Protein AF-A0A9C7G7F2-F1 (afdb_monomer_lite)

Foldseek 3Di:
DPPPVVVVVVVVVVVPPPPPDVVLVVLQVQLVVLVVLLVVLLVVLLVQLVVVLPDQWADLVNLVSLLVSLVSNVVSLVSNLPRDDRPVCPVVSVLVNVLSVVLNVLSVVLNVCSVVVRHGSVSSVVSNVSSPDDRPPVVVPD

pLDDT: mean 84.43, std 18.74, range [42.22, 98.62]

Structure (mmCIF, N/CA/C/O backbone):
data_AF-A0A9C7G7F2-F1
#
_entry.id   AF-A0A9C7G7F2-F1
#
loop_
_atom_site.group_PDB
_atom_site.id
_atom_site.type_symbol
_atom_site.label_atom_id
_atom_site.label_alt_id
_atom_site.label_comp_id
_atom_site.label_asym_id
_atom_site.label_entity_id
_atom_site.label_seq_id
_atom_site.pdbx_PDB_ins_code
_atom_site.Cartn_x
_atom_site.Cartn_y
_atom_site.Cartn_z
_atom_site.occupancy
_atom_site.B_iso_or_equiv
_atom_site.auth_seq_id
_atom_site.auth_comp_id
_atom_site.auth_asym_id
_atom_site.auth_atom_id
_atom_site.pdbx_PDB_model_num
ATOM 1 N N . MET A 1 1 ? 28.974 -3.449 -59.899 1.00 46.34 1 MET A N 1
ATOM 2 C CA . MET A 1 1 ? 29.171 -4.413 -58.788 1.00 46.34 1 MET A CA 1
ATOM 3 C C . MET A 1 1 ? 30.047 -3.884 -57.632 1.00 46.34 1 MET A C 1
ATOM 5 O O . MET A 1 1 ? 30.577 -4.682 -56.881 1.00 46.34 1 MET A O 1
ATOM 9 N N . LYS A 1 2 ? 30.187 -2.560 -57.419 1.00 45.22 2 LYS A N 1
ATOM 10 C CA . LYS A 1 2 ? 30.999 -1.990 -56.312 1.00 45.22 2 LYS A CA 1
ATOM 11 C C . LYS A 1 2 ? 30.176 -1.415 -55.142 1.00 45.22 2 LYS A C 1
ATOM 13 O O . LYS A 1 2 ? 30.744 -1.030 -54.134 1.00 45.22 2 LYS A O 1
ATOM 18 N N . LYS A 1 3 ? 28.842 -1.362 -55.267 1.00 50.09 3 LYS A N 1
ATOM 19 C CA . LYS A 1 3 ? 27.941 -0.725 -54.283 1.00 50.09 3 LYS A CA 1
ATOM 20 C C . LYS A 1 3 ? 27.335 -1.691 -53.251 1.00 50.09 3 LYS A C 1
ATOM 22 O O . LYS A 1 3 ? 26.749 -1.234 -52.284 1.00 50.09 3 LYS A O 1
ATOM 27 N N . ILE A 1 4 ? 27.498 -3.006 -53.433 1.00 54.56 4 ILE A N 1
ATOM 28 C CA . ILE A 1 4 ? 26.918 -4.029 -52.536 1.00 54.56 4 ILE A CA 1
ATOM 29 C C . ILE A 1 4 ? 27.856 -4.350 -51.356 1.00 54.56 4 ILE A C 1
ATOM 31 O O . ILE A 1 4 ? 27.391 -4.690 -50.277 1.00 54.56 4 ILE A O 1
ATOM 35 N N . ILE A 1 5 ? 29.166 -4.137 -51.512 1.00 56.53 5 ILE A N 1
ATOM 36 C CA . ILE A 1 5 ? 30.173 -4.450 -50.479 1.00 56.53 5 ILE A CA 1
ATOM 37 C C . ILE A 1 5 ? 30.093 -3.486 -49.277 1.00 56.53 5 ILE A C 1
ATOM 39 O O . ILE A 1 5 ? 30.466 -3.842 -48.164 1.00 56.53 5 ILE A O 1
ATOM 43 N N . PHE A 1 6 ? 29.549 -2.279 -49.464 1.00 51.34 6 PHE A N 1
ATOM 44 C CA . PHE A 1 6 ? 29.418 -1.303 -48.376 1.00 51.34 6 PHE A CA 1
ATOM 45 C C . PHE A 1 6 ? 28.227 -1.582 -47.444 1.00 51.34 6 PHE A C 1
ATOM 47 O O . PHE A 1 6 ? 28.247 -1.165 -46.290 1.00 51.34 6 PHE A O 1
ATOM 54 N N . LEU A 1 7 ? 27.211 -2.321 -47.911 1.00 47.50 7 LEU A N 1
ATOM 55 C CA . LEU A 1 7 ? 26.033 -2.653 -47.103 1.00 47.50 7 LEU A CA 1
ATOM 56 C C . LEU A 1 7 ? 26.305 -3.825 -46.141 1.00 47.50 7 LEU A C 1
ATOM 58 O O . LEU A 1 7 ? 25.745 -3.869 -45.049 1.00 47.50 7 LEU A O 1
ATOM 62 N N . SER A 1 8 ? 27.209 -4.741 -46.509 1.00 50.00 8 SER A N 1
ATOM 63 C CA . SER A 1 8 ? 27.599 -5.882 -45.667 1.00 50.00 8 SER A CA 1
ATOM 64 C C . SER A 1 8 ? 28.549 -5.505 -44.526 1.00 50.00 8 SER A C 1
ATOM 66 O O . SER A 1 8 ? 28.586 -6.200 -43.518 1.00 50.00 8 SER A O 1
ATOM 68 N N . LEU A 1 9 ? 29.288 -4.397 -44.643 1.00 50.34 9 LEU A N 1
ATOM 69 C CA . LEU A 1 9 ? 30.167 -3.897 -43.576 1.00 50.34 9 LEU A CA 1
ATOM 70 C C . LEU A 1 9 ? 29.407 -3.140 -42.476 1.00 50.34 9 LEU A C 1
ATOM 72 O O . LEU A 1 9 ? 29.854 -3.124 -41.332 1.00 50.34 9 LEU A O 1
ATOM 76 N N . LEU A 1 10 ? 28.230 -2.580 -42.782 1.00 48.72 10 LEU A N 1
ATOM 77 C CA . LEU A 1 10 ? 27.394 -1.900 -41.785 1.00 48.72 10 LEU A CA 1
ATOM 78 C C . LEU A 1 10 ? 26.671 -2.886 -40.847 1.00 48.72 10 LEU A C 1
ATOM 80 O O . LEU A 1 10 ? 26.392 -2.553 -39.700 1.00 48.72 10 LEU A O 1
ATOM 84 N N . PHE A 1 11 ? 26.421 -4.116 -41.310 1.00 49.53 11 PHE A N 1
ATOM 85 C CA . PHE A 1 11 ? 25.792 -5.173 -40.508 1.00 49.53 11 PHE A CA 1
ATOM 86 C C . PHE A 1 11 ? 26.748 -5.828 -39.499 1.00 49.53 11 PHE A C 1
ATOM 88 O O . PHE A 1 11 ? 26.304 -6.301 -38.458 1.00 49.53 11 PHE A O 1
ATOM 95 N N . VAL A 1 12 ? 28.060 -5.820 -39.764 1.00 50.50 12 VAL A N 1
ATOM 96 C CA . VAL A 1 12 ? 29.063 -6.419 -38.862 1.00 50.50 12 VAL A CA 1
ATOM 97 C C . VAL A 1 12 ? 29.483 -5.448 -37.747 1.00 50.50 12 VAL A C 1
ATOM 99 O O . VAL A 1 12 ? 29.859 -5.886 -36.664 1.00 50.50 12 VAL A O 1
ATOM 102 N N . GLY A 1 13 ? 29.337 -4.131 -37.950 1.00 49.31 13 GLY A N 1
ATOM 103 C CA . GLY A 1 13 ? 29.603 -3.125 -36.911 1.00 49.31 13 GLY A CA 1
ATOM 104 C C . GLY A 1 13 ? 28.594 -3.128 -35.753 1.00 49.31 13 GLY A C 1
ATOM 105 O O . GLY A 1 13 ? 28.967 -2.833 -34.622 1.00 49.31 13 GLY A O 1
ATOM 106 N N . LEU A 1 14 ? 27.340 -3.522 -36.007 1.00 50.88 14 LEU A N 1
ATOM 107 C CA . LEU A 1 14 ? 26.281 -3.618 -34.987 1.00 50.88 14 LEU A CA 1
ATOM 108 C C . LEU A 1 14 ? 26.376 -4.878 -34.110 1.00 50.88 14 LEU A C 1
ATOM 110 O O . LEU A 1 14 ? 25.750 -4.928 -33.058 1.00 50.88 14 LEU A O 1
ATOM 114 N N . LEU A 1 15 ? 27.167 -5.879 -34.510 1.00 48.78 15 LEU A N 1
ATOM 115 C CA . LEU A 1 15 ? 27.414 -7.080 -33.700 1.00 48.78 15 LEU A CA 1
ATOM 116 C C . LEU A 1 15 ? 28.637 -6.939 -32.779 1.00 48.78 15 LEU A C 1
ATOM 118 O O . LEU A 1 15 ? 28.832 -7.767 -31.896 1.00 48.78 15 LEU A O 1
ATOM 122 N N . LEU A 1 16 ? 29.445 -5.887 -32.957 1.00 46.09 16 LEU A N 1
ATOM 123 C CA . LEU A 1 16 ? 30.615 -5.596 -32.119 1.00 46.09 16 LEU A CA 1
ATOM 124 C C . LEU A 1 16 ? 30.343 -4.542 -31.035 1.00 46.09 16 LEU A C 1
ATOM 126 O O . LEU A 1 16 ? 31.210 -4.292 -30.200 1.00 46.09 16 LEU A O 1
ATOM 130 N N . THR A 1 17 ? 29.134 -3.977 -30.959 1.00 53.41 17 THR A N 1
ATOM 131 C CA . THR A 1 17 ? 28.669 -3.249 -29.766 1.00 53.41 17 THR A CA 1
ATOM 132 C C . THR A 1 17 ? 28.208 -4.239 -28.693 1.00 53.41 17 THR A C 1
ATOM 134 O O . THR A 1 17 ? 27.061 -4.217 -28.254 1.00 53.41 17 THR A O 1
ATOM 137 N N . GLY A 1 18 ? 29.107 -5.128 -28.266 1.00 47.03 18 GLY A N 1
ATOM 138 C CA . GLY A 1 18 ? 28.912 -6.091 -27.176 1.00 47.03 18 GLY A CA 1
ATOM 139 C C . GLY A 1 18 ? 28.890 -5.456 -25.778 1.00 47.03 18 GLY A C 1
ATOM 140 O O . GLY A 1 18 ? 29.373 -6.059 -24.831 1.00 47.03 18 GLY A O 1
ATOM 141 N N . CYS A 1 19 ? 28.349 -4.243 -25.636 1.00 52.06 19 CYS A N 1
ATOM 142 C CA . CYS A 1 19 ? 28.287 -3.501 -24.369 1.00 52.06 19 CYS A CA 1
ATOM 143 C C . CYS A 1 19 ? 26.864 -3.383 -23.791 1.00 52.06 19 CYS A C 1
ATOM 145 O O . CYS A 1 19 ? 26.608 -2.444 -23.045 1.00 52.06 19 CYS A O 1
ATOM 147 N N . SER A 1 20 ? 25.914 -4.265 -24.134 1.00 53.16 20 SER A N 1
ATOM 148 C CA . SER A 1 20 ? 24.513 -4.053 -23.716 1.00 53.16 20 SER A CA 1
ATOM 149 C C . SER A 1 20 ? 23.782 -5.236 -23.075 1.00 53.16 20 SER A C 1
ATOM 151 O O . SER A 1 20 ? 22.714 -5.000 -22.516 1.00 53.16 20 SER A O 1
ATOM 153 N N . GLU A 1 21 ? 24.282 -6.474 -23.102 1.00 52.38 21 GLU A N 1
ATOM 154 C CA . GLU A 1 21 ? 23.533 -7.601 -22.508 1.00 52.38 21 GLU A CA 1
ATOM 155 C C . GLU A 1 21 ? 23.641 -7.662 -20.977 1.00 52.38 21 GLU A C 1
ATOM 157 O O . GLU A 1 21 ? 22.618 -7.802 -20.308 1.00 52.38 21 GLU A O 1
ATOM 162 N N . GLU A 1 22 ? 24.828 -7.467 -20.393 1.00 54.22 22 GLU A N 1
ATOM 163 C CA . GLU A 1 22 ? 24.994 -7.471 -18.926 1.00 54.22 22 GLU A CA 1
ATOM 164 C C . GLU A 1 22 ? 24.251 -6.315 -18.241 1.00 54.22 22 GLU A C 1
ATOM 166 O O . GLU A 1 22 ? 23.660 -6.488 -17.175 1.00 54.22 22 GLU A O 1
ATOM 171 N N . THR A 1 23 ? 24.220 -5.136 -18.865 1.00 59.12 23 THR A N 1
ATOM 172 C CA . THR A 1 23 ? 23.542 -3.950 -18.322 1.00 59.12 23 THR A CA 1
ATOM 173 C C . THR A 1 23 ? 22.026 -4.001 -18.501 1.00 59.12 23 THR A C 1
ATOM 175 O O . THR A 1 23 ? 21.297 -3.485 -17.659 1.00 59.12 23 THR A O 1
ATOM 178 N N . LEU A 1 24 ? 21.521 -4.611 -19.580 1.00 61.62 24 LEU A N 1
ATOM 179 C CA . LEU A 1 24 ? 20.078 -4.818 -19.750 1.00 61.62 24 LEU A CA 1
ATOM 180 C C . LEU A 1 24 ? 19.554 -5.898 -18.804 1.00 61.62 24 LEU A C 1
ATOM 182 O O . LEU A 1 24 ? 18.471 -5.730 -18.247 1.00 61.62 24 LEU A O 1
ATOM 186 N N . LYS A 1 25 ? 20.324 -6.974 -18.598 1.00 70.00 25 LYS A N 1
ATOM 187 C CA . LYS A 1 25 ? 19.959 -8.047 -17.671 1.00 70.00 25 LYS A CA 1
ATOM 188 C C . LYS A 1 25 ? 19.892 -7.536 -16.231 1.00 70.00 25 LYS A C 1
ATOM 190 O O . LYS A 1 25 ? 18.888 -7.775 -15.573 1.00 70.00 25 LYS A O 1
ATOM 195 N N . SER A 1 26 ? 20.876 -6.746 -15.790 1.00 76.50 26 SER A N 1
ATOM 196 C CA . SER A 1 26 ? 20.882 -6.182 -14.432 1.00 76.50 26 SER A CA 1
ATOM 197 C C . SER A 1 26 ? 19.768 -5.158 -14.187 1.00 76.50 26 SER A C 1
ATOM 199 O O . SER A 1 26 ? 19.153 -5.183 -13.127 1.00 76.50 26 SER A O 1
ATOM 201 N N . LYS A 1 27 ? 19.443 -4.298 -15.167 1.00 79.81 27 LYS A N 1
ATOM 202 C CA . LYS A 1 27 ? 18.286 -3.384 -15.072 1.00 79.81 27 LYS A CA 1
ATOM 203 C C . LYS A 1 27 ? 16.958 -4.133 -15.046 1.00 79.81 27 LYS A C 1
ATOM 205 O O . LYS A 1 27 ? 16.066 -3.780 -14.288 1.00 79.81 27 LYS A O 1
ATOM 210 N N . SER A 1 28 ? 16.816 -5.166 -15.877 1.00 83.19 28 SER A N 1
ATOM 211 C CA . SER A 1 28 ? 15.602 -5.984 -15.891 1.00 83.19 28 SER A CA 1
ATOM 212 C C . SER A 1 28 ? 15.410 -6.740 -14.580 1.00 83.19 28 SER A C 1
ATOM 214 O O . SER A 1 28 ? 14.277 -6.881 -14.138 1.00 83.19 28 SER A O 1
ATOM 216 N N . GLU A 1 29 ? 16.495 -7.229 -13.981 1.00 86.81 29 GLU A N 1
ATOM 217 C CA . GLU A 1 29 ? 16.470 -7.946 -12.708 1.00 86.81 29 GLU A CA 1
ATOM 218 C C . GLU A 1 29 ? 16.080 -7.018 -11.557 1.00 86.81 29 GLU A C 1
ATOM 220 O O . GLU A 1 29 ? 15.113 -7.309 -10.863 1.00 86.81 29 GLU A O 1
ATOM 225 N N . LYS A 1 30 ? 16.731 -5.854 -11.426 1.00 88.12 30 LYS A N 1
ATOM 226 C CA . LYS A 1 30 ? 16.351 -4.847 -10.422 1.00 88.12 30 LYS A CA 1
ATOM 227 C C . LYS A 1 30 ? 14.909 -4.385 -10.580 1.00 88.12 30 LYS A C 1
ATOM 229 O O . LYS A 1 30 ? 14.151 -4.418 -9.625 1.00 88.12 30 LYS A O 1
ATOM 234 N N . PHE A 1 31 ? 14.498 -4.046 -11.801 1.00 88.81 31 PHE A N 1
ATOM 235 C CA . PHE A 1 31 ? 13.118 -3.648 -12.065 1.00 88.81 31 PHE A CA 1
ATOM 236 C C . PHE A 1 31 ? 12.101 -4.745 -11.704 1.00 88.81 31 PHE A C 1
ATOM 238 O O . PHE A 1 31 ? 11.011 -4.422 -11.240 1.00 88.81 31 PHE A O 1
ATOM 245 N N . SER A 1 32 ? 12.440 -6.026 -11.907 1.00 90.00 32 SER A N 1
ATOM 246 C CA . SER A 1 32 ? 11.589 -7.147 -11.478 1.00 90.00 32 SER A CA 1
ATOM 247 C C . SER A 1 32 ? 11.516 -7.238 -9.958 1.00 90.00 32 SER A C 1
ATOM 249 O O . SER A 1 32 ? 10.421 -7.366 -9.429 1.00 90.00 32 SER A O 1
ATOM 251 N N . ILE A 1 33 ? 12.655 -7.108 -9.269 1.00 92.12 33 ILE A N 1
ATOM 252 C CA . ILE A 1 33 ? 12.731 -7.142 -7.803 1.00 92.12 33 ILE A CA 1
ATOM 253 C C . ILE A 1 33 ? 11.859 -6.041 -7.194 1.00 92.12 33 ILE A C 1
ATOM 255 O O . ILE A 1 33 ? 11.033 -6.339 -6.341 1.00 92.12 33 ILE A O 1
ATOM 259 N N . GLU A 1 34 ? 11.960 -4.800 -7.676 1.00 93.19 34 GLU A N 1
ATOM 260 C CA . GLU A 1 34 ? 11.135 -3.697 -7.159 1.00 93.19 34 GLU A CA 1
ATOM 261 C C . GLU A 1 34 ? 9.641 -3.889 -7.467 1.00 93.19 34 GLU A C 1
ATOM 263 O O . GLU A 1 34 ? 8.769 -3.539 -6.674 1.00 93.19 34 GLU A O 1
ATOM 268 N N . ALA A 1 35 ? 9.312 -4.468 -8.627 1.00 92.50 35 ALA A N 1
ATOM 269 C CA . ALA A 1 35 ? 7.926 -4.777 -8.973 1.00 92.50 35 ALA A CA 1
ATOM 270 C C . ALA A 1 35 ? 7.339 -5.884 -8.080 1.00 92.50 35 ALA A C 1
ATOM 272 O O . ALA A 1 35 ? 6.177 -5.795 -7.678 1.00 92.50 35 ALA A O 1
ATOM 273 N N . GLU A 1 36 ? 8.133 -6.916 -7.788 1.00 92.62 36 GLU A N 1
ATOM 274 C CA . GLU A 1 36 ? 7.780 -8.010 -6.881 1.00 92.62 36 GLU A CA 1
ATOM 275 C C . GLU A 1 36 ? 7.642 -7.498 -5.445 1.00 92.62 36 GLU A C 1
ATOM 277 O O . GLU A 1 36 ? 6.605 -7.732 -4.831 1.00 92.62 36 GLU A O 1
ATOM 282 N N . SER A 1 37 ? 8.602 -6.705 -4.959 1.00 94.62 37 SER A N 1
ATOM 283 C CA . SER A 1 37 ? 8.582 -6.103 -3.618 1.00 94.62 37 SER A CA 1
ATOM 284 C C . SER A 1 37 ? 7.345 -5.229 -3.394 1.00 94.62 37 SER A C 1
ATOM 286 O O . SER A 1 37 ? 6.631 -5.375 -2.395 1.00 94.62 37 SER A O 1
ATOM 288 N N . LEU A 1 38 ? 7.000 -4.390 -4.379 1.00 95.31 38 LEU A N 1
ATOM 289 C CA . LEU A 1 38 ? 5.769 -3.605 -4.344 1.00 95.31 38 LEU A CA 1
ATOM 290 C C . LEU A 1 38 ? 4.522 -4.504 -4.311 1.00 95.31 38 LEU A C 1
ATOM 292 O O . LEU A 1 38 ? 3.581 -4.226 -3.565 1.00 95.31 38 LEU A O 1
ATOM 296 N N . GLY A 1 39 ? 4.495 -5.571 -5.114 1.00 93.69 39 GLY A N 1
ATOM 297 C CA . GLY A 1 39 ? 3.395 -6.539 -5.139 1.00 93.69 39 GLY A CA 1
ATOM 298 C C . GLY A 1 39 ? 3.202 -7.249 -3.797 1.00 93.69 39 GLY A C 1
ATOM 299 O O . GLY A 1 39 ? 2.088 -7.282 -3.269 1.00 93.69 39 GLY A O 1
ATOM 300 N N . ASP A 1 40 ? 4.290 -7.742 -3.215 1.00 95.06 40 ASP A N 1
ATOM 301 C CA . ASP A 1 40 ? 4.299 -8.412 -1.916 1.00 95.06 40 ASP A CA 1
ATOM 302 C C . ASP A 1 40 ? 3.855 -7.461 -0.803 1.00 95.06 40 ASP A C 1
ATOM 304 O O . ASP A 1 40 ? 3.006 -7.810 0.021 1.00 95.06 40 ASP A O 1
ATOM 308 N N . THR A 1 41 ? 4.343 -6.219 -0.817 1.00 96.06 41 THR A N 1
ATOM 309 C CA . THR A 1 41 ? 3.945 -5.202 0.161 1.00 96.06 41 THR A CA 1
ATOM 310 C C . THR A 1 41 ? 2.463 -4.859 0.047 1.00 96.06 41 THR A C 1
ATOM 312 O O . THR A 1 41 ? 1.782 -4.726 1.065 1.00 96.06 41 THR A O 1
ATOM 315 N N . VAL A 1 42 ? 1.912 -4.778 -1.169 1.00 95.62 42 VAL A N 1
ATOM 316 C CA . VAL A 1 42 ? 0.465 -4.599 -1.366 1.00 95.62 42 VAL A CA 1
ATOM 317 C C . VAL A 1 42 ? -0.330 -5.734 -0.716 1.00 95.62 42 VAL A C 1
ATOM 319 O O . VAL A 1 42 ? -1.313 -5.460 -0.020 1.00 95.62 42 VAL A O 1
ATOM 322 N N . GLU A 1 43 ? 0.076 -6.992 -0.902 1.00 95.94 43 GLU A N 1
ATOM 323 C CA . GLU A 1 43 ? -0.612 -8.136 -0.291 1.00 95.94 43 GLU A CA 1
ATOM 324 C C . GLU A 1 43 ? -0.458 -8.155 1.236 1.00 95.94 43 GLU A C 1
ATOM 326 O O . GLU A 1 43 ? -1.457 -8.303 1.942 1.00 95.94 43 GLU A O 1
ATOM 331 N N . ILE A 1 44 ? 0.740 -7.884 1.765 1.00 96.56 44 ILE A N 1
ATOM 332 C CA . ILE A 1 44 ? 0.987 -7.770 3.212 1.00 96.56 44 ILE A CA 1
ATOM 333 C C . ILE A 1 44 ? 0.091 -6.699 3.836 1.00 96.56 44 ILE A C 1
ATOM 335 O O . ILE A 1 44 ? -0.540 -6.943 4.870 1.00 96.56 44 ILE A O 1
ATOM 339 N N . VAL A 1 45 ? -0.009 -5.521 3.214 1.00 97.19 45 VAL A N 1
ATOM 340 C CA . VAL A 1 45 ? -0.856 -4.429 3.710 1.00 97.19 45 VAL A CA 1
ATOM 341 C C . VAL A 1 45 ? -2.326 -4.832 3.671 1.00 97.19 45 VAL A C 1
ATOM 343 O O . VAL A 1 45 ? -3.056 -4.594 4.640 1.00 97.19 45 VAL A O 1
ATOM 346 N N . LYS A 1 46 ? -2.779 -5.474 2.586 1.00 96.56 46 LYS A N 1
ATOM 347 C CA . LYS A 1 46 ? -4.155 -5.976 2.482 1.00 96.56 46 LYS A CA 1
ATOM 348 C C . LYS A 1 46 ? -4.456 -6.962 3.602 1.00 96.56 46 LYS A C 1
ATOM 350 O O . LYS A 1 46 ? -5.438 -6.771 4.317 1.00 96.56 46 LYS A O 1
ATOM 355 N N . ASP A 1 47 ? -3.620 -7.973 3.788 1.00 97.19 47 ASP A N 1
ATOM 356 C CA . ASP A 1 47 ? -3.824 -9.007 4.802 1.00 97.19 47 ASP A CA 1
ATOM 357 C C . ASP A 1 47 ? -3.747 -8.450 6.225 1.00 97.19 47 ASP A C 1
ATOM 359 O O . ASP A 1 47 ? -4.542 -8.835 7.086 1.00 97.19 47 ASP A O 1
ATOM 363 N N . THR A 1 48 ? -2.867 -7.477 6.460 1.00 97.88 48 THR A N 1
ATOM 364 C CA . THR A 1 48 ? -2.717 -6.814 7.759 1.00 97.88 48 THR A CA 1
ATOM 365 C C . THR A 1 48 ? -3.921 -5.937 8.109 1.00 97.88 48 THR A C 1
ATOM 367 O O . THR A 1 48 ? -4.377 -5.942 9.256 1.00 97.88 48 THR A O 1
ATOM 370 N N . LEU A 1 49 ? -4.474 -5.191 7.146 1.00 97.88 49 LEU A N 1
ATOM 371 C CA . LEU A 1 49 ? -5.564 -4.241 7.405 1.00 97.88 49 LEU A CA 1
ATOM 372 C C . LEU A 1 49 ? -6.964 -4.853 7.262 1.00 97.88 49 LEU A C 1
ATOM 374 O O . LEU A 1 49 ? -7.909 -4.374 7.890 1.00 97.88 49 LEU A O 1
ATOM 378 N N . LYS A 1 50 ? -7.126 -5.940 6.502 1.00 97.56 50 LYS A N 1
ATOM 379 C CA . LYS A 1 50 ? -8.419 -6.613 6.281 1.00 97.56 50 LYS A CA 1
ATOM 380 C C . LYS A 1 50 ? -9.166 -7.013 7.561 1.00 97.56 50 LYS A C 1
ATOM 382 O O . LYS A 1 50 ? -10.384 -6.823 7.611 1.00 97.56 50 LYS A O 1
ATOM 387 N N . PRO A 1 51 ? -8.519 -7.504 8.634 1.00 97.75 51 PRO A N 1
ATOM 388 C CA . PRO A 1 51 ? -9.206 -7.771 9.897 1.00 97.75 51 PRO A CA 1
ATOM 389 C C . PRO A 1 51 ? -9.872 -6.530 10.514 1.00 97.75 51 PRO A C 1
ATOM 391 O O . PRO A 1 51 ? -10.878 -6.667 11.215 1.00 97.75 51 PRO A O 1
ATOM 394 N N . LEU A 1 52 ? -9.355 -5.325 10.243 1.00 97.69 52 LEU A N 1
ATOM 395 C CA . LEU A 1 52 ? -9.889 -4.074 10.788 1.00 97.69 52 LEU A CA 1
ATOM 396 C C . LEU A 1 52 ? -11.254 -3.702 10.190 1.00 97.69 52 LEU A C 1
ATOM 398 O O . LEU A 1 52 ? -12.030 -3.011 10.846 1.00 97.69 52 LEU A O 1
ATOM 402 N N . GLU A 1 53 ? -11.606 -4.212 9.004 1.00 95.25 53 GLU A N 1
ATOM 403 C CA . GLU A 1 53 ? -12.921 -3.975 8.384 1.00 95.25 53 GLU A CA 1
ATOM 404 C C . GLU A 1 53 ? -14.093 -4.528 9.198 1.00 95.25 53 GLU A C 1
ATOM 406 O O . GLU A 1 53 ? -15.225 -4.059 9.061 1.00 95.25 53 GLU A O 1
ATOM 411 N N . LYS A 1 54 ? -13.831 -5.552 10.019 1.00 95.38 54 LYS A N 1
ATOM 412 C CA . LYS A 1 54 ? -14.841 -6.218 10.850 1.00 95.38 54 LYS A CA 1
ATOM 413 C C . LYS A 1 54 ? -15.032 -5.536 12.203 1.00 95.38 54 LYS A C 1
ATOM 415 O O . LYS A 1 54 ? -15.939 -5.910 12.945 1.00 95.38 54 LYS A O 1
ATOM 420 N N . LYS A 1 55 ? -14.178 -4.571 12.552 1.00 95.88 55 LYS A N 1
ATOM 421 C CA . LYS A 1 55 ? -14.289 -3.835 13.811 1.00 95.88 55 LYS A CA 1
ATOM 422 C C . LYS A 1 55 ? -15.421 -2.814 13.728 1.00 95.88 55 LYS A C 1
ATOM 424 O O . LYS A 1 55 ? -15.723 -2.286 12.663 1.00 95.88 55 LYS A O 1
ATOM 429 N N . HIS A 1 56 ? -16.034 -2.509 14.870 1.00 92.94 56 HIS A N 1
ATOM 430 C CA . HIS A 1 56 ? -16.991 -1.404 14.958 1.00 92.94 56 HIS A CA 1
ATOM 431 C C . HIS A 1 56 ? -16.265 -0.049 15.017 1.00 92.94 56 HIS A C 1
ATOM 433 O O . HIS A 1 56 ? -16.685 0.918 14.378 1.00 92.94 56 HIS A O 1
ATOM 439 N N . THR A 1 57 ? -15.172 0.016 15.774 1.00 95.44 57 THR A N 1
ATOM 440 C CA . THR A 1 57 ? -14.346 1.209 15.978 1.00 95.44 57 THR A CA 1
ATOM 441 C C . THR A 1 57 ? -12.867 0.841 15.882 1.00 95.44 57 THR A C 1
ATOM 443 O O . THR A 1 57 ? -12.492 -0.317 16.077 1.00 95.44 57 THR A O 1
ATOM 446 N N . LEU A 1 58 ? -12.033 1.826 15.549 1.00 97.75 58 LEU A N 1
ATOM 447 C CA . LEU A 1 58 ? -10.583 1.674 15.467 1.00 97.75 58 LEU A CA 1
ATOM 448 C C . LEU A 1 58 ? -9.952 2.197 16.757 1.00 97.75 58 LEU A C 1
ATOM 450 O O . LEU A 1 58 ? -10.248 3.312 17.187 1.00 97.75 58 LEU A O 1
ATOM 454 N N . SER A 1 59 ? -9.114 1.375 17.384 1.00 98.19 59 SER A N 1
ATOM 455 C CA . SER A 1 59 ? -8.310 1.778 18.542 1.00 98.19 59 SER A CA 1
ATOM 456 C C . SER A 1 59 ? -7.108 2.623 18.110 1.00 98.19 59 SER A C 1
ATOM 458 O O . SER A 1 59 ? -6.734 2.577 16.943 1.00 98.19 59 SER A O 1
ATOM 460 N N . LEU A 1 60 ? -6.449 3.325 19.039 1.00 98.06 60 LEU A N 1
ATOM 461 C CA . LEU A 1 60 ? -5.198 4.053 18.750 1.00 98.06 60 LEU A CA 1
ATOM 462 C C . LEU A 1 60 ? -4.138 3.142 18.107 1.00 98.06 60 LEU A C 1
ATOM 464 O O . LEU A 1 60 ? -3.533 3.496 17.107 1.00 98.06 60 LEU A O 1
ATOM 468 N N . LYS A 1 61 ? -4.015 1.899 18.591 1.00 98.38 61 LYS A N 1
ATOM 469 C CA . LYS A 1 61 ? -3.120 0.897 17.993 1.00 98.38 61 LYS A CA 1
ATOM 470 C C . LYS A 1 61 ? -3.488 0.559 16.543 1.00 98.38 61 LYS A C 1
ATOM 472 O O . LYS A 1 61 ? -2.611 0.249 15.745 1.00 98.38 61 LYS A O 1
ATOM 477 N N . ASP A 1 62 ? -4.777 0.583 16.205 1.00 98.56 62 ASP A N 1
ATOM 478 C CA . ASP A 1 62 ? -5.216 0.383 14.823 1.00 98.56 62 ASP A CA 1
ATOM 479 C C . ASP A 1 62 ? -4.890 1.603 13.954 1.00 98.56 62 ASP A C 1
ATOM 481 O O . ASP A 1 62 ? -4.535 1.424 12.795 1.00 98.56 62 ASP A O 1
ATOM 485 N N . GLN A 1 63 ? -4.982 2.820 14.504 1.00 98.44 63 GLN A N 1
ATOM 486 C CA . GLN A 1 63 ? -4.572 4.049 13.816 1.00 98.44 63 GLN A CA 1
ATOM 487 C C . GLN A 1 63 ? -3.076 4.004 13.485 1.00 98.44 63 GLN A C 1
ATOM 489 O O . GLN A 1 63 ? -2.713 4.142 12.319 1.00 98.44 63 GLN A O 1
ATOM 494 N N . ASP A 1 64 ? -2.229 3.698 14.473 1.00 98.56 64 ASP A N 1
ATOM 495 C CA . ASP A 1 64 ? -0.781 3.545 14.282 1.00 98.56 64 ASP A CA 1
ATOM 496 C C . ASP A 1 64 ? -0.460 2.478 13.231 1.00 98.56 64 ASP A C 1
ATOM 498 O O . ASP A 1 64 ? 0.358 2.698 12.340 1.00 98.56 64 ASP A O 1
ATOM 502 N N . LEU A 1 65 ? -1.156 1.336 13.280 1.00 98.44 65 LEU A N 1
ATOM 503 C CA . LEU A 1 65 ? -0.978 0.274 12.295 1.00 98.44 65 LEU A CA 1
ATOM 504 C C . LEU A 1 65 ? -1.300 0.757 10.874 1.00 98.44 65 LEU A C 1
ATOM 506 O O . LEU A 1 65 ? -0.543 0.465 9.954 1.00 98.44 65 LEU A O 1
ATOM 510 N N . ILE A 1 66 ? -2.390 1.507 10.682 1.00 98.31 66 ILE A N 1
ATOM 511 C CA . ILE A 1 66 ? -2.732 2.091 9.374 1.00 98.31 66 ILE A CA 1
ATOM 512 C C . ILE A 1 66 ? -1.615 3.018 8.895 1.00 98.31 66 ILE A C 1
ATOM 514 O O . ILE A 1 66 ? -1.234 2.942 7.728 1.00 98.31 66 ILE A O 1
ATOM 518 N N . VAL A 1 67 ? -1.086 3.870 9.779 1.00 98.62 67 VAL A N 1
ATOM 519 C CA . VAL A 1 67 ? 0.003 4.795 9.442 1.00 98.62 67 VAL A CA 1
ATOM 520 C C . VAL A 1 67 ? 1.226 4.026 8.960 1.00 98.62 67 VAL A C 1
ATOM 522 O O . VAL A 1 67 ? 1.662 4.254 7.834 1.00 98.62 67 VAL A O 1
ATOM 525 N N . THR A 1 68 ? 1.714 3.066 9.749 1.00 98.56 68 THR A N 1
ATOM 526 C CA . THR A 1 68 ? 2.895 2.264 9.399 1.00 98.56 68 THR A CA 1
ATOM 527 C C . THR A 1 68 ? 2.707 1.507 8.087 1.00 98.56 68 THR A C 1
ATOM 529 O O . THR A 1 68 ? 3.589 1.515 7.236 1.00 98.56 68 THR A O 1
ATOM 532 N N . GLN A 1 69 ? 1.551 0.870 7.884 1.00 98.31 69 GLN A N 1
ATOM 533 C CA . GLN A 1 69 ? 1.306 0.094 6.667 1.00 98.31 69 GLN A CA 1
ATOM 534 C C . GLN A 1 69 ? 1.235 0.980 5.415 1.00 98.31 69 GLN A C 1
ATOM 536 O O . GLN A 1 69 ? 1.737 0.594 4.361 1.00 98.31 69 GLN A O 1
ATOM 541 N N . ILE A 1 70 ? 0.646 2.177 5.515 1.00 98.31 70 ILE A N 1
ATOM 542 C CA . ILE A 1 70 ? 0.630 3.125 4.394 1.00 98.31 70 ILE A CA 1
ATOM 543 C C . ILE A 1 70 ? 2.026 3.706 4.140 1.00 98.31 70 ILE A C 1
ATOM 545 O O . ILE A 1 70 ? 2.369 3.931 2.982 1.00 98.31 70 ILE A O 1
ATOM 549 N N . GLU A 1 71 ? 2.831 3.950 5.176 1.00 98.12 71 GLU A N 1
ATOM 550 C CA . GLU A 1 71 ? 4.210 4.434 5.020 1.00 98.12 71 GLU A CA 1
ATOM 551 C C . GLU A 1 71 ? 5.082 3.427 4.286 1.00 98.12 71 GLU A C 1
ATOM 553 O O . GLU A 1 71 ? 5.623 3.785 3.242 1.00 98.12 71 GLU A O 1
ATOM 558 N N . ASN A 1 72 ? 5.100 2.173 4.742 1.00 96.69 72 ASN A N 1
ATOM 559 C CA . ASN A 1 72 ? 5.847 1.100 4.087 1.00 96.69 72 ASN A CA 1
ATOM 560 C C . ASN A 1 72 ? 5.431 0.950 2.617 1.00 96.69 72 ASN A C 1
ATOM 562 O O . ASN A 1 72 ? 6.265 0.897 1.725 1.00 96.69 72 ASN A O 1
ATOM 566 N N . LEU A 1 73 ? 4.125 0.956 2.336 1.00 97.75 73 LEU A N 1
ATOM 567 C CA . LEU A 1 73 ? 3.647 0.872 0.959 1.00 97.75 73 LEU A CA 1
ATOM 568 C C . LEU A 1 73 ? 4.056 2.082 0.110 1.00 97.75 73 LEU A C 1
ATOM 570 O O . LEU A 1 73 ? 4.329 1.939 -1.077 1.00 97.75 73 LEU A O 1
ATOM 574 N N . THR A 1 74 ? 4.049 3.282 0.687 1.00 97.19 74 THR A N 1
ATOM 575 C CA . THR A 1 74 ? 4.421 4.502 -0.041 1.00 97.19 74 THR A CA 1
ATOM 576 C C . THR A 1 74 ? 5.914 4.514 -0.367 1.00 97.19 74 THR A C 1
ATOM 578 O O . THR A 1 74 ? 6.286 4.978 -1.442 1.00 97.19 74 THR A O 1
ATOM 581 N N . GLU A 1 75 ? 6.751 3.989 0.528 1.00 97.06 75 GLU A N 1
ATOM 582 C CA . GLU A 1 75 ? 8.186 3.784 0.301 1.00 97.06 75 GLU A CA 1
ATOM 583 C C . GLU A 1 75 ? 8.422 2.846 -0.891 1.00 97.06 75 GLU A C 1
ATOM 585 O O . GLU A 1 75 ? 8.981 3.280 -1.892 1.00 97.06 75 GLU A O 1
ATOM 59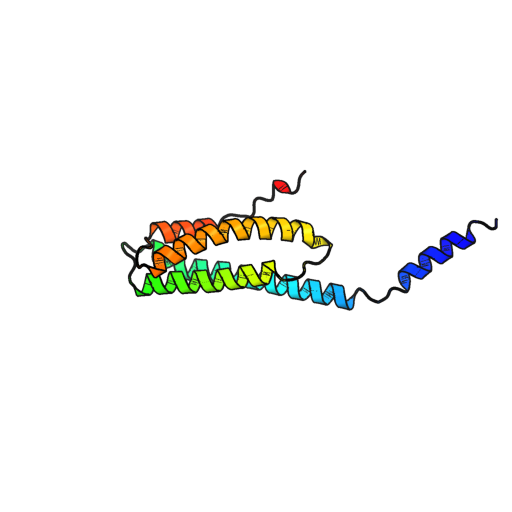0 N N . GLU A 1 76 ? 7.821 1.657 -0.889 1.00 96.75 76 GLU A N 1
ATOM 591 C CA . GLU A 1 76 ? 7.933 0.694 -2.001 1.00 96.75 76 GLU A CA 1
ATOM 592 C C . GLU A 1 76 ? 7.364 1.240 -3.325 1.00 96.75 76 GLU A C 1
ATOM 594 O O . GLU A 1 76 ? 7.877 0.989 -4.419 1.00 96.75 76 GLU A O 1
ATOM 599 N N . MET A 1 77 ? 6.295 2.047 -3.262 1.00 96.69 77 MET A N 1
ATOM 600 C CA . MET A 1 77 ? 5.804 2.765 -4.441 1.00 96.69 77 MET A CA 1
ATOM 601 C C . MET A 1 77 ? 6.853 3.745 -4.977 1.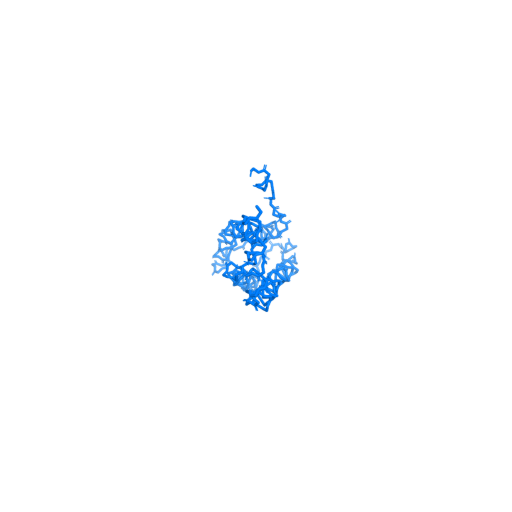00 96.69 77 MET A C 1
ATOM 603 O O . MET A 1 77 ? 6.939 3.919 -6.195 1.00 96.69 77 MET A O 1
ATOM 607 N N . ASN A 1 78 ? 7.596 4.431 -4.106 1.00 96.69 78 ASN A N 1
ATOM 608 C CA . ASN A 1 78 ? 8.663 5.351 -4.496 1.00 96.69 78 ASN A CA 1
ATOM 609 C C . ASN A 1 78 ? 9.834 4.610 -5.128 1.00 96.69 78 ASN A C 1
ATOM 611 O O . ASN A 1 78 ? 10.227 4.988 -6.233 1.00 96.69 78 ASN A O 1
ATOM 615 N N . ASP A 1 79 ? 10.280 3.516 -4.526 1.00 95.88 79 ASP A N 1
ATOM 616 C CA . ASP A 1 79 ? 11.394 2.719 -5.040 1.00 95.88 79 ASP A CA 1
ATOM 617 C C . ASP A 1 79 ? 11.088 2.188 -6.451 1.00 95.88 79 ASP A C 1
ATOM 619 O O . ASP A 1 79 ? 11.825 2.455 -7.410 1.00 95.88 79 ASP A O 1
ATOM 623 N N . PHE A 1 80 ? 9.894 1.620 -6.663 1.00 95.12 80 PHE A N 1
ATOM 624 C CA . PHE A 1 80 ? 9.439 1.226 -8.002 1.00 95.12 80 PHE A CA 1
ATOM 625 C C . PHE A 1 80 ? 9.353 2.410 -8.991 1.00 95.12 80 PHE A C 1
ATOM 627 O O . PHE A 1 80 ? 9.673 2.292 -10.186 1.00 95.12 80 PHE A O 1
ATOM 634 N N . LYS A 1 81 ? 8.884 3.583 -8.534 1.00 94.75 81 LYS A N 1
ATOM 635 C CA . LYS A 1 81 ? 8.789 4.795 -9.371 1.00 94.75 81 LYS A CA 1
ATOM 636 C C . LYS A 1 81 ? 10.170 5.302 -9.783 1.00 94.75 81 LYS A C 1
ATOM 638 O O . LYS A 1 81 ? 10.289 5.800 -10.909 1.00 94.75 81 LYS A O 1
ATOM 643 N N . GLU A 1 82 ? 11.194 5.130 -8.960 1.00 95.44 82 GLU A N 1
ATOM 644 C CA . GLU A 1 82 ? 12.565 5.563 -9.236 1.00 95.44 82 GLU A CA 1
ATOM 645 C C . GLU A 1 82 ? 13.345 4.555 -10.099 1.00 95.44 82 GLU A C 1
ATOM 647 O O . GLU A 1 82 ? 14.075 4.974 -11.000 1.00 95.44 82 GLU A O 1
ATOM 652 N N . GLU A 1 83 ? 13.089 3.249 -9.964 1.00 93.81 83 GLU A N 1
ATOM 653 C CA . GLU A 1 83 ? 13.898 2.192 -10.602 1.00 93.81 83 GLU A CA 1
ATOM 654 C C . GLU A 1 83 ? 13.853 2.173 -12.143 1.00 93.81 83 GLU A C 1
ATOM 656 O O . GLU A 1 83 ? 12.796 2.226 -12.772 1.00 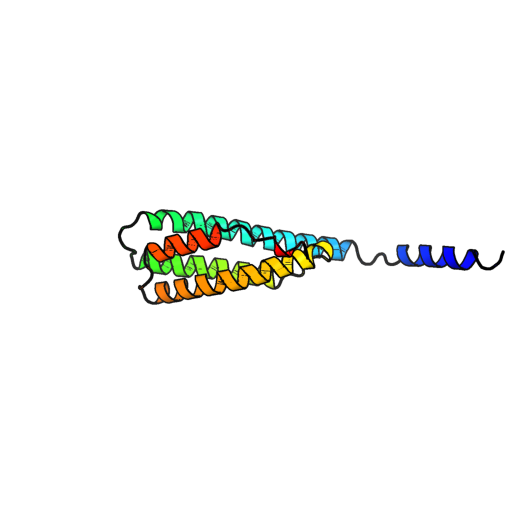93.81 83 GLU A O 1
ATOM 661 N N . GLU A 1 84 ? 14.987 2.052 -12.830 1.00 90.56 84 GLU A N 1
ATOM 662 C CA . GLU A 1 84 ? 15.001 2.184 -14.290 1.00 90.56 84 GLU A CA 1
ATOM 663 C C . GLU A 1 84 ? 14.340 0.990 -15.010 1.00 90.56 84 GLU A C 1
ATOM 665 O O . GLU A 1 84 ? 14.884 -0.107 -15.083 1.00 90.56 84 GLU A O 1
ATOM 670 N N . ALA A 1 85 ? 13.196 1.224 -15.667 1.00 89.50 85 ALA A N 1
ATOM 671 C CA . ALA A 1 85 ? 12.560 0.186 -16.478 1.00 89.50 85 ALA A CA 1
ATOM 672 C C . ALA A 1 85 ? 13.368 -0.145 -17.751 1.00 89.50 85 ALA A C 1
ATOM 674 O O . ALA A 1 85 ? 13.785 0.774 -18.479 1.00 89.50 85 ALA A O 1
ATOM 675 N N . PRO A 1 86 ? 13.483 -1.439 -18.121 1.00 88.00 86 PRO A N 1
ATOM 676 C CA . PRO A 1 86 ? 14.035 -1.836 -19.412 1.00 88.00 86 PRO A CA 1
ATOM 677 C C . PRO A 1 86 ? 13.198 -1.257 -20.562 1.00 88.00 86 PRO A C 1
ATOM 679 O O . PRO A 1 86 ? 12.006 -0.981 -20.409 1.00 88.00 86 PRO A O 1
ATOM 682 N N . LEU A 1 87 ? 13.808 -1.075 -21.744 1.00 82.81 87 LEU A N 1
ATOM 683 C CA . LEU A 1 87 ? 13.186 -0.379 -22.887 1.00 82.81 87 LEU A CA 1
ATOM 684 C C . LEU A 1 87 ? 11.775 -0.886 -23.223 1.00 82.81 87 LEU A C 1
ATOM 686 O O . LEU A 1 87 ? 10.881 -0.075 -23.458 1.00 82.81 87 LEU A O 1
ATOM 690 N N . LEU A 1 88 ? 11.574 -2.206 -23.185 1.00 84.62 88 LEU A N 1
ATOM 691 C CA . LEU A 1 88 ? 10.293 -2.853 -23.481 1.00 84.62 88 LEU A CA 1
ATOM 692 C C . LEU A 1 88 ? 9.203 -2.546 -22.436 1.00 84.62 88 LEU A C 1
ATOM 694 O O . LEU A 1 88 ? 8.022 -2.557 -22.769 1.00 84.62 88 LEU A O 1
ATOM 698 N N . ALA A 1 89 ? 9.581 -2.223 -21.195 1.00 88.12 89 ALA A N 1
ATOM 699 C CA . ALA A 1 89 ? 8.661 -1.969 -20.086 1.00 88.12 89 ALA A CA 1
ATOM 700 C C . ALA A 1 89 ? 8.408 -0.474 -19.813 1.00 88.12 89 ALA A C 1
ATOM 702 O O . ALA A 1 89 ? 7.532 -0.143 -19.017 1.00 88.12 89 ALA A O 1
ATOM 703 N N . LYS A 1 90 ? 9.114 0.457 -20.476 1.00 89.62 90 LYS A N 1
ATOM 704 C CA . LYS A 1 90 ? 9.006 1.906 -20.192 1.00 89.62 90 LYS A CA 1
ATOM 705 C C . LYS A 1 90 ? 7.580 2.455 -20.297 1.00 89.62 90 LYS A C 1
ATOM 707 O O . LYS A 1 90 ? 7.177 3.278 -19.476 1.00 89.62 90 LYS A O 1
ATOM 712 N N . VAL A 1 91 ? 6.808 2.010 -21.293 1.00 89.94 91 VAL A N 1
ATOM 713 C CA . VAL A 1 91 ? 5.413 2.453 -21.479 1.00 89.94 91 VAL A CA 1
ATOM 714 C C . VAL A 1 91 ? 4.519 1.919 -20.362 1.00 89.94 91 VAL A C 1
ATOM 716 O O . VAL A 1 91 ? 3.765 2.691 -19.769 1.00 89.94 91 VAL A O 1
ATOM 719 N N . ALA A 1 92 ? 4.648 0.631 -20.031 1.00 87.81 92 ALA A N 1
ATOM 720 C CA . ALA A 1 92 ? 3.914 0.013 -18.932 1.00 87.81 92 ALA A CA 1
ATOM 721 C C . ALA A 1 92 ? 4.250 0.689 -17.593 1.00 87.81 92 ALA A C 1
ATOM 723 O O . ALA A 1 92 ? 3.336 1.117 -16.888 1.00 87.81 92 ALA A O 1
ATOM 724 N N . LYS A 1 93 ? 5.543 0.914 -17.302 1.00 91.00 93 LYS A N 1
ATOM 725 C CA . LYS A 1 93 ? 5.989 1.651 -16.110 1.00 91.00 93 LYS A CA 1
ATOM 726 C C . LYS A 1 93 ? 5.358 3.041 -16.054 1.00 91.00 93 LYS A C 1
ATOM 728 O O . LYS A 1 93 ? 4.843 3.435 -15.016 1.00 91.00 93 LYS A O 1
ATOM 733 N N . LYS A 1 94 ? 5.346 3.792 -17.159 1.00 92.56 94 LYS A N 1
ATOM 734 C CA . LYS A 1 94 ? 4.758 5.143 -17.188 1.00 92.56 94 LYS A CA 1
ATOM 735 C C . LYS A 1 94 ? 3.272 5.147 -16.806 1.00 92.56 94 LYS A C 1
ATOM 737 O O . LYS A 1 94 ? 2.822 6.070 -16.127 1.00 92.56 94 LYS A O 1
ATOM 742 N N . ILE A 1 95 ? 2.513 4.144 -17.243 1.00 90.31 95 ILE A N 1
ATOM 743 C CA . ILE A 1 95 ? 1.095 3.994 -16.890 1.00 90.31 95 ILE A CA 1
ATOM 744 C C . ILE A 1 95 ? 0.955 3.605 -15.419 1.00 90.31 95 ILE A C 1
ATOM 746 O O . ILE A 1 95 ? 0.196 4.257 -14.702 1.00 90.31 95 ILE A O 1
ATOM 750 N N . ALA A 1 96 ? 1.735 2.621 -14.967 1.00 91.00 96 ALA A N 1
ATOM 751 C CA . ALA A 1 96 ? 1.761 2.191 -13.574 1.00 91.00 96 ALA A CA 1
ATOM 752 C C . ALA A 1 96 ? 2.077 3.366 -12.637 1.00 91.00 96 ALA A C 1
ATOM 754 O O . ALA A 1 96 ? 1.279 3.662 -11.760 1.00 91.00 96 ALA A O 1
ATOM 755 N N . VAL A 1 97 ? 3.146 4.129 -12.891 1.00 94.31 97 VAL A N 1
ATOM 756 C CA . VAL A 1 97 ? 3.537 5.326 -12.117 1.00 94.31 97 VAL A CA 1
ATOM 757 C C . VAL A 1 97 ? 2.403 6.351 -12.045 1.00 94.31 97 VAL A C 1
ATOM 759 O O . VAL A 1 97 ? 2.132 6.913 -10.986 1.00 94.31 97 VAL A O 1
ATOM 762 N N . LYS A 1 98 ? 1.711 6.611 -13.163 1.00 93.62 98 LYS A N 1
ATOM 763 C CA . LYS A 1 98 ? 0.587 7.558 -13.179 1.00 93.62 98 LYS A CA 1
ATOM 764 C C . LYS A 1 98 ? -0.547 7.091 -12.271 1.00 93.62 98 LYS A C 1
ATOM 766 O O . LYS A 1 98 ? -1.184 7.926 -11.633 1.00 93.62 98 LYS A O 1
ATOM 771 N N . GLU A 1 99 ? -0.816 5.794 -12.255 1.00 91.81 99 GLU A N 1
ATOM 772 C CA . GLU A 1 99 ? -1.860 5.208 -11.427 1.00 91.81 99 GLU A CA 1
ATOM 773 C C . GLU A 1 99 ? -1.442 5.133 -9.953 1.00 91.81 99 GLU A C 1
ATOM 775 O O . GLU A 1 99 ? -2.200 5.577 -9.093 1.00 91.81 99 GLU A O 1
ATOM 780 N N . LEU A 1 100 ? -0.206 4.717 -9.665 1.00 94.25 100 LEU A N 1
ATOM 781 C CA . LEU A 1 100 ? 0.386 4.731 -8.325 1.00 94.25 100 LEU A CA 1
ATOM 782 C C . LEU A 1 100 ? 0.323 6.129 -7.706 1.00 94.25 100 LEU A C 1
ATOM 784 O O . LEU A 1 100 ? -0.191 6.272 -6.606 1.00 94.25 100 LEU A O 1
ATOM 788 N N . ASN A 1 101 ? 0.683 7.181 -8.448 1.00 95.38 101 ASN A N 1
ATOM 789 C CA . ASN A 1 101 ? 0.590 8.563 -7.962 1.00 95.38 101 ASN A CA 1
ATOM 790 C C . ASN A 1 101 ? -0.844 9.004 -7.611 1.00 95.38 101 ASN A C 1
ATOM 792 O O . ASN A 1 101 ? -1.028 9.924 -6.814 1.00 95.38 101 ASN A O 1
ATOM 796 N N . LYS A 1 102 ? -1.884 8.426 -8.231 1.00 94.12 102 LYS A N 1
ATOM 797 C CA . LYS A 1 102 ? -3.273 8.705 -7.823 1.00 94.12 102 LYS A CA 1
ATOM 798 C C . LYS A 1 102 ? -3.604 7.980 -6.526 1.00 94.12 102 LYS A C 1
ATOM 800 O O . LYS A 1 102 ? -4.153 8.597 -5.620 1.00 94.12 102 LYS A O 1
ATOM 805 N N . ARG A 1 103 ? -3.257 6.693 -6.451 1.00 94.12 103 ARG A N 1
ATOM 806 C CA . ARG A 1 103 ? -3.513 5.842 -5.284 1.00 94.12 103 ARG A CA 1
ATOM 807 C C . ARG A 1 103 ? -2.789 6.366 -4.051 1.00 94.12 103 ARG A C 1
ATOM 809 O O . ARG A 1 103 ? -3.411 6.518 -3.009 1.00 94.12 103 ARG A O 1
ATOM 816 N N . GLU A 1 104 ? -1.524 6.737 -4.200 1.00 96.00 104 GLU A N 1
ATOM 817 C CA . GLU A 1 104 ? -0.695 7.337 -3.157 1.00 96.00 104 GLU A CA 1
ATOM 818 C C . GLU A 1 104 ? -1.347 8.585 -2.557 1.00 96.00 104 GLU A C 1
ATOM 820 O O . GLU A 1 104 ? -1.430 8.696 -1.342 1.00 96.00 104 GLU A O 1
ATOM 825 N N . LYS A 1 105 ? -1.910 9.491 -3.369 1.00 96.88 105 LYS A N 1
ATOM 826 C CA . LYS A 1 105 ? -2.619 10.678 -2.848 1.00 96.88 105 LYS A CA 1
ATOM 827 C C . LYS A 1 105 ? -3.797 10.311 -1.948 1.00 96.88 105 LYS A C 1
ATOM 829 O O . LYS A 1 105 ? -4.024 10.960 -0.929 1.00 96.88 105 LYS A O 1
ATOM 834 N N . GLU A 1 106 ? -4.560 9.293 -2.330 1.00 96.62 106 GLU A N 1
ATOM 835 C CA . GLU A 1 106 ? -5.678 8.819 -1.518 1.00 96.62 106 GLU A CA 1
ATOM 836 C C . GLU A 1 106 ? -5.201 8.138 -0.232 1.00 96.62 106 GLU A C 1
ATOM 838 O O . GLU A 1 106 ? -5.746 8.400 0.841 1.00 96.62 106 GLU A O 1
ATOM 843 N N . LEU A 1 107 ? -4.160 7.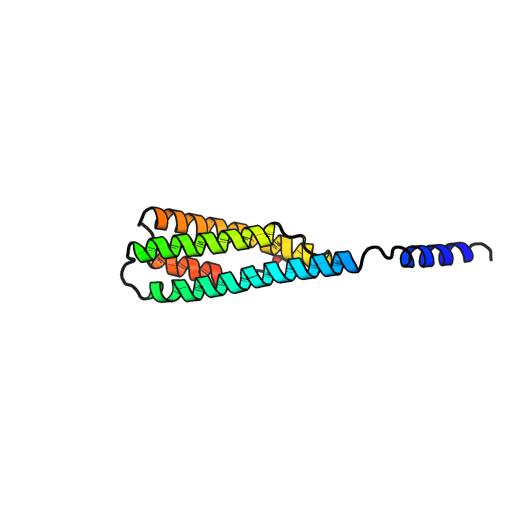308 -0.329 1.00 97.75 107 LEU A N 1
ATOM 844 C CA . LEU A 1 107 ? -3.549 6.630 0.812 1.00 97.75 107 LEU A CA 1
ATOM 845 C C . LEU A 1 107 ? -2.954 7.639 1.801 1.00 97.75 107 LEU A C 1
ATOM 847 O O . LEU A 1 107 ? -3.230 7.545 2.992 1.00 97.75 107 LEU A O 1
ATOM 851 N N . VAL A 1 108 ? -2.236 8.660 1.327 1.00 97.69 108 VAL A N 1
ATOM 852 C CA . VAL A 1 108 ? -1.690 9.742 2.160 1.00 97.69 108 VAL A CA 1
ATOM 853 C C . VAL A 1 108 ? -2.804 10.491 2.889 1.00 97.69 108 VAL A C 1
ATOM 855 O O . VAL A 1 108 ? -2.692 10.717 4.090 1.00 97.69 108 VAL A O 1
ATOM 858 N N . SER A 1 109 ? -3.924 10.796 2.226 1.00 98.19 109 SER A N 1
ATOM 859 C CA . SER A 1 109 ? -5.064 11.431 2.902 1.00 98.19 109 SER A CA 1
ATOM 860 C C . SER A 1 109 ? -5.642 10.558 4.024 1.00 98.19 109 SER A C 1
ATOM 862 O O . SER A 1 109 ? -6.039 11.066 5.073 1.00 98.19 109 SER A O 1
ATOM 864 N N . ILE A 1 110 ? -5.687 9.236 3.837 1.00 98.25 110 ILE A N 1
ATOM 865 C CA . ILE A 1 110 ? -6.125 8.304 4.884 1.00 98.25 110 ILE A CA 1
ATOM 866 C C . ILE A 1 110 ? -5.081 8.209 6.003 1.00 98.25 110 ILE A C 1
ATOM 868 O O . ILE A 1 110 ? -5.460 8.219 7.176 1.00 98.25 110 ILE A O 1
ATOM 872 N N . LYS A 1 111 ? -3.787 8.195 5.665 1.00 98.31 111 LYS A N 1
ATOM 873 C CA . LYS A 1 111 ? -2.689 8.246 6.635 1.00 98.31 111 LYS A CA 1
ATOM 874 C C . LYS A 1 111 ? -2.795 9.476 7.526 1.00 98.31 111 LYS A C 1
ATOM 876 O O . LYS A 1 111 ? -2.743 9.343 8.741 1.00 98.31 111 LYS A O 1
ATOM 881 N N . GLU A 1 112 ? -3.011 10.654 6.947 1.00 98.50 112 GLU A N 1
ATOM 882 C CA . GLU A 1 112 ? -3.184 11.898 7.703 1.00 98.50 112 GLU A CA 1
ATOM 883 C C . GLU A 1 112 ? -4.375 11.815 8.664 1.00 98.50 112 GLU A C 1
ATOM 885 O O . GLU A 1 112 ? -4.287 12.269 9.804 1.00 98.50 112 GLU A O 1
ATOM 890 N N . LYS A 1 113 ? -5.494 11.198 8.258 1.00 98.38 113 LYS A N 1
ATOM 891 C CA . LYS A 1 113 ? -6.605 10.946 9.191 1.00 98.38 113 LYS A CA 1
ATOM 892 C C . LYS A 1 113 ? -6.174 10.026 10.327 1.00 98.38 113 LYS A C 1
ATOM 894 O O . LYS A 1 113 ? -6.541 10.300 11.466 1.00 98.38 113 LYS A O 1
ATOM 899 N N . ALA A 1 114 ? -5.431 8.963 10.029 1.00 98.06 114 ALA A N 1
ATOM 900 C CA . ALA A 1 114 ? -4.976 8.004 11.028 1.00 98.06 114 ALA A CA 1
ATOM 901 C C . ALA A 1 114 ? -3.996 8.633 12.031 1.00 98.06 114 ALA A C 1
ATOM 903 O O . ALA A 1 114 ? -4.202 8.506 13.229 1.00 98.06 114 ALA A O 1
ATOM 904 N N . GLN A 1 115 ? -3.042 9.444 11.562 1.00 98.31 115 GLN A N 1
ATOM 905 C CA . GLN A 1 115 ? -2.125 10.229 12.406 1.00 98.31 115 GLN A CA 1
ATOM 906 C C . GLN A 1 115 ? -2.841 11.209 13.351 1.00 98.31 115 GLN A C 1
ATOM 908 O O . GLN A 1 115 ? -2.260 11.671 14.326 1.00 98.31 115 GLN A O 1
ATOM 913 N N . ASN A 1 116 ? -4.094 11.556 13.047 1.00 98.25 116 ASN A N 1
ATOM 914 C CA . ASN A 1 116 ? -4.935 12.435 13.854 1.00 98.25 116 ASN A CA 1
ATOM 915 C C . ASN A 1 116 ? -6.053 11.676 14.595 1.00 98.25 116 ASN A C 1
ATOM 917 O O . ASN A 1 116 ? -7.041 12.306 14.981 1.00 98.25 116 ASN A O 1
ATOM 921 N N . ASP A 1 117 ? -5.956 10.348 14.722 1.00 98.00 117 ASP A N 1
ATOM 922 C CA . ASP A 1 117 ? -6.942 9.460 15.361 1.00 98.00 117 ASP A CA 1
ATOM 923 C C . ASP A 1 117 ? -8.360 9.541 14.768 1.00 98.00 117 ASP A C 1
ATOM 925 O O . ASP A 1 117 ? -9.372 9.292 15.429 1.00 98.00 117 ASP A O 1
ATOM 929 N N . LYS A 1 118 ? -8.455 9.922 13.492 1.00 98.00 118 LYS A N 1
ATOM 930 C CA . LYS A 1 118 ? -9.714 10.201 12.786 1.00 98.00 118 LYS A CA 1
ATOM 931 C C . LYS A 1 118 ? -10.043 9.194 11.696 1.00 98.00 118 LYS A C 1
ATOM 933 O O . LYS A 1 118 ? -11.124 9.315 11.109 1.00 98.00 118 LYS A O 1
ATOM 938 N N . ALA A 1 119 ? -9.165 8.233 11.394 1.00 97.50 119 ALA A N 1
ATOM 939 C CA . ALA A 1 119 ? -9.514 7.211 10.417 1.00 97.50 119 ALA A CA 1
ATOM 940 C C . ALA A 1 119 ? -10.652 6.343 10.959 1.00 97.50 119 ALA A C 1
ATOM 942 O O . ALA A 1 119 ? -10.764 6.073 12.159 1.00 97.50 119 ALA A O 1
ATOM 943 N N . LYS A 1 120 ? -11.530 5.926 10.052 1.00 98.00 120 LYS A N 1
ATOM 944 C CA . LYS A 1 120 ? -12.705 5.105 10.331 1.00 98.00 120 LYS A CA 1
ATOM 945 C C . LYS A 1 120 ? -12.586 3.774 9.601 1.00 98.00 120 LYS A C 1
ATOM 947 O O . LYS A 1 120 ? -11.8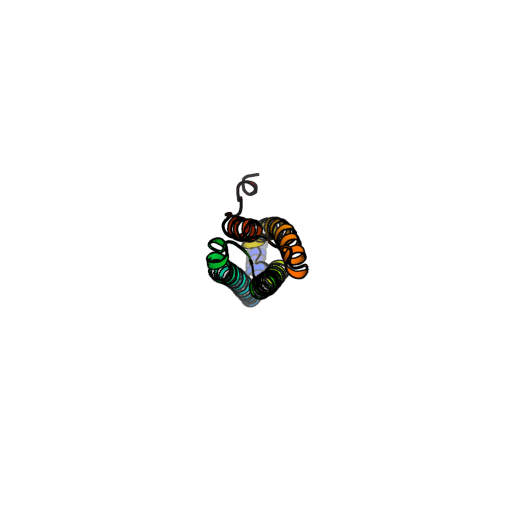47 3.628 8.637 1.00 98.00 120 LYS A O 1
ATOM 952 N N . VAL A 1 121 ? -13.427 2.818 9.982 1.00 97.50 121 VAL A N 1
ATOM 953 C CA . VAL A 1 121 ? -13.559 1.525 9.283 1.00 97.50 121 VAL A CA 1
ATOM 954 C C . VAL A 1 121 ? -13.866 1.711 7.786 1.00 97.50 121 VAL A C 1
ATOM 956 O O . VAL A 1 121 ? -13.436 0.918 6.955 1.00 97.50 121 VAL A O 1
ATOM 959 N N . ALA A 1 122 ? -14.571 2.786 7.414 1.00 97.69 122 ALA A N 1
ATOM 960 C CA . ALA A 1 122 ? -14.797 3.144 6.013 1.00 97.69 122 ALA A CA 1
ATOM 961 C C . ALA A 1 122 ? -13.498 3.492 5.261 1.00 97.69 122 ALA A C 1
ATOM 963 O O . ALA A 1 122 ? -13.389 3.179 4.078 1.00 97.69 122 ALA A O 1
ATOM 964 N N . ASP A 1 123 ? -12.515 4.092 5.936 1.00 98.19 123 ASP A N 1
ATOM 965 C CA . ASP A 1 123 ? -11.205 4.359 5.348 1.00 98.19 123 ASP A CA 1
ATOM 966 C C . ASP A 1 123 ? -10.433 3.045 5.122 1.00 98.19 123 ASP A C 1
ATOM 968 O O . ASP A 1 123 ? -9.826 2.896 4.069 1.00 98.19 123 ASP A O 1
ATOM 972 N N . ILE A 1 124 ? -10.552 2.039 6.006 1.00 97.88 124 ILE A N 1
ATOM 973 C CA . ILE A 1 124 ? -9.986 0.691 5.765 1.00 97.88 124 ILE A CA 1
ATOM 974 C C . ILE A 1 124 ? -10.548 0.082 4.479 1.00 97.88 124 ILE A C 1
ATOM 976 O O . ILE A 1 124 ? -9.792 -0.345 3.608 1.00 97.88 124 ILE A O 1
ATOM 980 N N . LYS A 1 125 ? -11.877 0.106 4.319 1.00 96.88 125 LYS A N 1
ATOM 981 C CA . LYS A 1 125 ? -12.537 -0.382 3.096 1.00 96.88 125 LYS A CA 1
ATOM 982 C C . LYS A 1 125 ? -12.043 0.357 1.858 1.00 96.88 125 LYS A C 1
ATOM 984 O O . LYS A 1 125 ? -11.873 -0.244 0.795 1.00 96.88 125 LYS A O 1
ATOM 989 N N . ARG A 1 126 ? -11.800 1.666 1.987 1.00 96.94 126 ARG A N 1
ATOM 990 C CA . ARG A 1 126 ? -11.250 2.473 0.899 1.00 96.94 126 ARG A CA 1
ATOM 991 C C . ARG A 1 126 ? -9.822 2.050 0.560 1.00 96.94 126 ARG A C 1
ATOM 993 O O . ARG A 1 126 ? -9.568 1.857 -0.624 1.00 96.94 126 ARG A O 1
ATOM 1000 N N . ILE A 1 127 ? -8.947 1.838 1.550 1.00 97.00 127 ILE A N 1
ATOM 1001 C CA . ILE A 1 127 ? -7.591 1.300 1.334 1.00 97.00 127 ILE A CA 1
ATOM 1002 C C . ILE A 1 127 ? -7.680 -0.019 0.561 1.00 97.00 127 ILE A C 1
ATOM 1004 O O . ILE A 1 127 ? -7.119 -0.127 -0.523 1.00 97.00 127 ILE A O 1
ATOM 1008 N N . LEU A 1 128 ? -8.450 -0.998 1.045 1.00 95.81 128 LEU A N 1
ATOM 1009 C CA . LEU A 1 128 ? -8.537 -2.305 0.384 1.00 95.81 128 LEU A CA 1
ATOM 1010 C C . LEU A 1 128 ? -9.108 -2.216 -1.035 1.00 95.81 128 LEU A C 1
ATOM 1012 O O . LEU A 1 128 ? -8.665 -2.947 -1.920 1.00 95.81 128 LEU A O 1
ATOM 1016 N N . THR A 1 129 ? -10.038 -1.292 -1.281 1.00 95.12 129 THR A N 1
ATOM 1017 C CA . THR A 1 129 ? -10.551 -1.017 -2.632 1.00 95.12 129 THR A CA 1
ATOM 1018 C C . THR A 1 129 ? -9.457 -0.447 -3.536 1.00 95.12 129 THR A C 1
ATOM 1020 O O . THR A 1 129 ? -9.285 -0.926 -4.655 1.00 95.12 129 THR A O 1
ATOM 1023 N N . ILE A 1 130 ? -8.695 0.544 -3.059 1.00 93.81 130 ILE A N 1
ATOM 1024 C CA . ILE A 1 130 ? -7.568 1.143 -3.795 1.00 93.81 130 ILE A CA 1
ATOM 1025 C C . ILE A 1 130 ? -6.545 0.066 -4.176 1.00 93.81 130 ILE A C 1
ATOM 1027 O O . ILE A 1 130 ? -6.068 0.044 -5.310 1.00 93.81 130 ILE A O 1
ATOM 1031 N N . LEU A 1 131 ? -6.242 -0.844 -3.247 1.00 92.50 131 LEU A N 1
ATOM 1032 C CA . LEU A 1 131 ? -5.245 -1.899 -3.438 1.00 92.50 131 LEU A CA 1
ATOM 1033 C C . LEU A 1 131 ? -5.742 -3.076 -4.285 1.00 92.50 131 LEU A C 1
ATOM 1035 O O . LEU A 1 131 ? -4.934 -3.746 -4.912 1.00 92.50 131 LEU A O 1
ATOM 1039 N N . SER A 1 132 ? -7.054 -3.311 -4.345 1.00 87.38 132 SER A N 1
ATOM 1040 C CA . SER A 1 132 ? -7.646 -4.407 -5.134 1.00 87.38 132 SER A CA 1
ATOM 1041 C C . SER A 1 132 ? -8.100 -3.979 -6.531 1.00 87.38 132 SER A C 1
ATOM 1043 O O . SER A 1 132 ? -8.618 -4.796 -7.284 1.00 87.38 132 SER A O 1
ATOM 1045 N N . THR A 1 133 ? -7.978 -2.695 -6.873 1.00 79.44 133 THR A N 1
ATOM 1046 C CA . THR A 1 133 ? -8.350 -2.211 -8.204 1.00 79.44 133 THR A CA 1
ATOM 1047 C C . THR A 1 133 ? -7.249 -2.593 -9.191 1.00 79.44 133 THR A C 1
ATOM 1049 O O . THR A 1 133 ? -6.096 -2.191 -9.016 1.00 79.44 133 THR A O 1
ATOM 1052 N N . ASP A 1 134 ? -7.594 -3.330 -10.243 1.00 71.50 134 ASP A N 1
ATOM 1053 C CA . ASP A 1 134 ? -6.664 -3.627 -11.334 1.00 71.50 134 ASP A CA 1
ATOM 1054 C C . ASP A 1 134 ? -6.200 -2.337 -12.029 1.00 71.50 134 ASP A C 1
ATOM 1056 O O . ASP A 1 1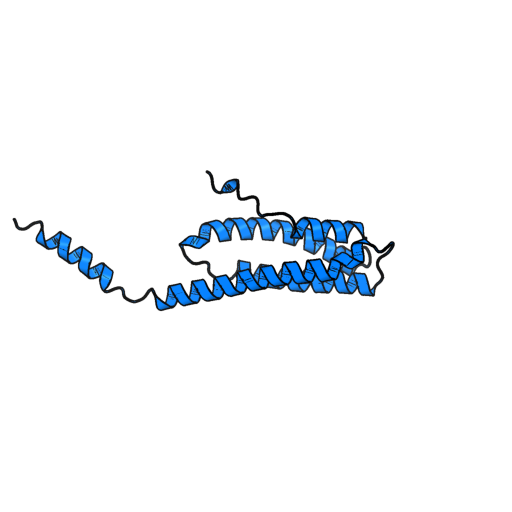34 ? -6.894 -1.315 -12.040 1.00 71.50 134 ASP A O 1
ATOM 1060 N N . PHE A 1 135 ? -5.005 -2.355 -12.618 1.00 60.31 135 PHE A N 1
ATOM 1061 C CA . PHE A 1 135 ? -4.550 -1.238 -13.443 1.00 60.31 135 PHE A CA 1
ATOM 1062 C C . PHE A 1 135 ? -5.413 -1.155 -14.707 1.00 60.31 135 PHE A C 1
ATOM 1064 O O . PHE A 1 135 ? -5.454 -2.091 -15.505 1.00 60.31 135 PHE A O 1
ATOM 1071 N N . ASP A 1 136 ? -6.089 -0.022 -14.916 1.00 53.78 136 ASP A N 1
ATOM 1072 C CA . ASP A 1 136 ? -6.852 0.204 -16.143 1.00 53.78 136 ASP A CA 1
ATOM 1073 C C . ASP A 1 136 ? -5.898 0.405 -17.336 1.00 53.78 136 ASP A C 1
ATOM 1075 O O . ASP A 1 136 ? -5.387 1.495 -17.619 1.00 53.78 136 ASP A O 1
ATOM 1079 N N . MET A 1 137 ? -5.659 -0.693 -18.049 1.00 49.34 137 MET A N 1
ATOM 1080 C CA . MET A 1 137 ? -4.788 -0.769 -19.221 1.00 49.34 137 MET A CA 1
ATOM 1081 C C . MET A 1 137 ? -5.475 -0.311 -20.518 1.00 49.34 137 MET A C 1
ATOM 1083 O O . MET A 1 137 ? -4.870 -0.383 -21.590 1.00 49.34 137 MET A O 1
ATOM 1087 N N . SER A 1 138 ? -6.712 0.204 -20.462 1.00 52.28 138 SER A N 1
ATOM 1088 C CA . SER A 1 138 ? -7.432 0.712 -21.645 1.00 52.28 138 SER A CA 1
ATOM 1089 C C . SER A 1 138 ? -6.673 1.821 -22.394 1.00 52.28 138 SER A C 1
ATOM 1091 O O . SER A 1 138 ? -6.863 2.012 -23.596 1.00 52.28 138 SER A O 1
ATOM 1093 N N . SER A 1 139 ? -5.747 2.502 -21.714 1.00 49.78 139 SER A N 1
ATOM 1094 C CA . SER A 1 139 ? -4.882 3.544 -22.279 1.00 49.78 139 SER A CA 1
ATOM 1095 C C . SER A 1 139 ? -3.762 3.048 -23.213 1.00 49.78 139 SER A C 1
ATOM 1097 O O . SER A 1 139 ? -3.169 3.873 -23.903 1.00 49.78 139 SER A O 1
ATOM 1099 N N . LEU A 1 140 ? -3.503 1.735 -23.300 1.00 48.66 140 LEU A N 1
ATOM 1100 C CA . LEU A 1 140 ? -2.487 1.142 -24.192 1.00 48.66 140 LEU A CA 1
ATOM 1101 C C . LEU A 1 140 ? -2.942 0.960 -25.652 1.00 48.66 140 LEU A C 1
ATOM 1103 O O . LEU A 1 140 ? -2.135 0.588 -26.497 1.00 48.66 140 LEU A O 1
ATOM 1107 N N . ARG A 1 141 ? -4.226 1.183 -25.962 1.00 49.28 141 ARG A N 1
ATOM 1108 C CA . ARG A 1 141 ? -4.805 0.959 -27.304 1.00 49.28 141 ARG A CA 1
ATOM 1109 C C . ARG A 1 141 ? -4.884 2.215 -28.187 1.00 49.28 141 ARG A C 1
ATOM 1111 O O . ARG A 1 141 ? -5.631 2.199 -29.163 1.00 49.28 141 ARG A O 1
ATOM 1118 N N . LYS A 1 142 ? -4.188 3.301 -27.840 1.00 42.22 142 LYS A N 1
ATOM 1119 C CA . LYS A 1 142 ? -4.182 4.546 -28.627 1.00 42.22 142 LYS A CA 1
ATOM 1120 C C . LYS A 1 142 ? -2.885 4.742 -29.390 1.00 42.22 142 LYS A C 1
ATOM 1122 O O . LYS A 1 142 ? -1.821 4.589 -28.755 1.00 42.22 142 LYS A O 1
#

Organism: NCBI:txid2880968

Sequence (142 aa):
MKKIIFLSLLFVGLLLTGCSEETLKSKSEKFSIEAESLGDTVEIVKDTLKPLEKKHTLSLKDQDLIVTQIENLTEEMNDFKEEEAPLLAKVAKKIAVKELNKREKELVSIKEKAQNDKAKVADIKRILTILSTDFDMSSLRK

Radius of gyration: 22.61 Å; chains: 1; bounding box: 48×21×78 Å

Secondary structure (DSSP, 8-state):
--SSHHHHHHHHHTTS---SHHHHHHHHHHHHHHHHHHHHHHHHHHHHHGGGGG-SS--HHHHHHHHHHHHHHHHHHHHHHHS---GGGHHHHHHHHHHHHHHHHHHHHHHHHHHTT---HHHHHHHHHHHHPPP-GGGGG-